Protein AF-A0A833PA35-F1 (afdb_monomer_lite)

pLDDT: mean 86.02, std 10.1, range [53.59, 97.81]

Sequence (164 aa):
MRTVGNDLVRHQLHENRKWYLLLGALLVIFGLVLLASLGMATLTVVVLFGALMMIGGVLHLIAGYYAFKSPVTTAVVLTNLLAIALLIGGFIRIFNTFMLKPMSGWGWTLFSGLLTLVTGAIILASPDAPFWVLGLFLGVDILFQGVNYLTFAAAIKQIPPASH

Radius of gyration: 33.29 Å; chains: 1; bounding box: 89×59×60 Å

InterPro domains:
  IPR005325 Protein of unknown function DUF308, membrane [PF03729] (56-124)
  IPR052712 Acid resistance chaperone HdeD [PTHR34989] (55-157)

Foldseek 3Di:
DPPPVVVVVVVVCVVCVVVVVVVVVVVVVVVVVVVVCVVVVVVVCCVVVVVVVVVVVVVVVVLVVVCVVCVLVNLLVVLLVVLVVLLVVLVVQLVVLVVDPDDPCSVVSNVVSVVSNVVSVVSNVDSCNSVVVVVVVVVVVVVVVVVVVVVVVVVVVVDPPDDD

Organism: Acinetobacter bereziniae (NCBI:txid106648)

Secondary structure (DSSP, 8-state):
--SHHHHHHHHHHHHSHHHHHHHHHHHHHHHHHHHHHHHHHHHHHHHHHHHHHHHHHHHHHHHHHHHHH-HHHHHHHHHHHHHHHHHHHHHHHHHHHHHS---TTHHHHHHHHHHHHHHHHHHHH-TTHHHHHHHHHHHHHHHHHHHHHHHHHHHHTTSPPP--

Structure (mmCIF, N/CA/C/O backbone):
data_AF-A0A833PA35-F1
#
_entry.id   AF-A0A833PA35-F1
#
loop_
_atom_site.group_PDB
_atom_site.id
_atom_site.type_symbol
_atom_site.label_atom_id
_atom_site.label_alt_id
_atom_site.label_comp_id
_atom_site.label_asym_id
_atom_site.label_entity_id
_atom_site.label_seq_id
_atom_site.pdbx_PDB_ins_code
_atom_site.Cartn_x
_atom_site.Cartn_y
_atom_site.Cartn_z
_atom_site.occupancy
_atom_site.B_iso_or_equiv
_atom_site.auth_seq_id
_atom_site.auth_comp_id
_atom_site.auth_asym_id
_atom_site.auth_atom_id
_atom_site.pdbx_PDB_model_num
ATOM 1 N N . MET A 1 1 ? 68.929 -1.505 3.482 1.00 54.16 1 MET A N 1
ATOM 2 C CA . MET A 1 1 ? 68.206 -2.562 2.733 1.00 54.16 1 MET A CA 1
ATOM 3 C C . MET A 1 1 ? 66.937 -2.007 2.062 1.00 54.16 1 MET A C 1
ATOM 5 O O . MET A 1 1 ? 65.839 -2.360 2.466 1.00 54.16 1 MET A O 1
ATOM 9 N N . ARG A 1 2 ? 67.046 -1.106 1.068 1.00 53.59 2 ARG A N 1
ATOM 10 C CA . ARG A 1 2 ? 65.873 -0.558 0.334 1.00 53.59 2 ARG A CA 1
ATOM 11 C C . ARG A 1 2 ? 66.076 -0.389 -1.185 1.00 53.59 2 ARG A C 1
ATOM 13 O O . ARG A 1 2 ? 65.177 0.098 -1.853 1.00 53.59 2 ARG A O 1
ATOM 20 N N . THR A 1 3 ? 67.221 -0.786 -1.742 1.00 60.56 3 THR A N 1
ATOM 21 C CA . THR A 1 3 ? 67.575 -0.491 -3.144 1.00 60.56 3 THR A CA 1
ATOM 22 C C . THR A 1 3 ? 67.231 -1.629 -4.111 1.00 60.56 3 THR A C 1
ATOM 24 O O . THR A 1 3 ? 66.578 -1.379 -5.111 1.00 60.56 3 THR A O 1
ATOM 27 N N . VAL A 1 4 ? 67.508 -2.891 -3.764 1.00 62.69 4 VAL A N 1
ATOM 28 C CA . VAL A 1 4 ? 67.319 -4.037 -4.687 1.00 62.69 4 VAL A CA 1
ATOM 29 C C . VAL A 1 4 ? 65.848 -4.295 -5.062 1.00 62.69 4 VAL A C 1
ATOM 31 O O . VAL A 1 4 ? 65.544 -4.664 -6.193 1.00 62.69 4 VAL A O 1
ATOM 34 N N . GLY A 1 5 ? 64.908 -4.062 -4.138 1.00 63.12 5 GLY A N 1
ATOM 35 C CA . GLY A 1 5 ? 63.476 -4.266 -4.400 1.00 63.12 5 GLY A CA 1
ATOM 36 C C . GLY A 1 5 ? 62.885 -3.270 -5.405 1.00 63.12 5 GLY A C 1
ATOM 37 O O . GLY A 1 5 ? 61.992 -3.626 -6.168 1.00 63.12 5 GLY A O 1
ATOM 38 N N . ASN A 1 6 ? 63.409 -2.041 -5.456 1.00 64.62 6 ASN A N 1
ATOM 39 C CA . ASN A 1 6 ? 62.914 -1.008 -6.369 1.00 64.62 6 ASN A CA 1
ATOM 40 C C . ASN A 1 6 ? 63.346 -1.255 -7.823 1.00 64.62 6 ASN A C 1
ATOM 42 O O . ASN A 1 6 ? 62.613 -0.893 -8.743 1.00 64.62 6 ASN A O 1
ATOM 46 N N . ASP A 1 7 ? 64.500 -1.886 -8.038 1.00 65.75 7 ASP A N 1
ATOM 47 C CA . ASP A 1 7 ? 65.062 -2.104 -9.374 1.00 65.75 7 ASP A CA 1
ATOM 48 C C . ASP A 1 7 ? 64.384 -3.278 -10.099 1.00 65.75 7 ASP A C 1
ATOM 50 O O . ASP A 1 7 ? 64.080 -3.180 -11.288 1.00 65.75 7 ASP A O 1
ATOM 54 N N . LEU A 1 8 ? 64.030 -4.342 -9.365 1.00 65.56 8 LEU A N 1
ATOM 55 C CA . LEU A 1 8 ? 63.259 -5.477 -9.893 1.00 65.56 8 LEU A CA 1
ATOM 56 C C . LEU A 1 8 ? 61.834 -5.065 -10.295 1.00 65.56 8 LEU A C 1
ATOM 58 O O . LEU A 1 8 ? 61.351 -5.444 -11.363 1.00 65.56 8 LEU A O 1
ATOM 62 N N . VAL A 1 9 ? 61.180 -4.234 -9.475 1.00 65.19 9 VAL A N 1
ATOM 63 C CA . VAL A 1 9 ? 59.839 -3.703 -9.768 1.00 65.19 9 VAL A CA 1
ATOM 64 C C . VAL A 1 9 ? 59.870 -2.769 -10.980 1.00 65.19 9 VAL A C 1
ATOM 66 O O . VAL A 1 9 ? 59.003 -2.872 -11.844 1.00 65.19 9 VAL A O 1
ATOM 69 N N . ARG A 1 10 ? 60.882 -1.895 -11.102 1.00 64.75 10 ARG A N 1
ATOM 70 C CA . ARG A 1 10 ? 61.046 -1.013 -12.273 1.00 64.75 10 ARG A CA 1
ATOM 71 C C . ARG A 1 10 ? 61.297 -1.802 -13.561 1.00 64.75 10 ARG A C 1
ATOM 73 O O . ARG A 1 10 ? 60.713 -1.457 -14.587 1.00 64.75 10 ARG A O 1
ATOM 80 N N . HIS A 1 11 ? 62.082 -2.881 -13.515 1.00 61.94 11 HIS A N 1
ATOM 81 C CA . HIS A 1 11 ? 62.312 -3.729 -14.689 1.00 61.94 11 HIS A CA 1
ATOM 82 C C . HIS A 1 11 ? 61.036 -4.443 -15.164 1.00 61.94 11 HIS A C 1
ATOM 84 O O . HIS A 1 11 ? 60.714 -4.383 -16.351 1.00 61.94 11 HIS A O 1
ATOM 90 N N . GLN A 1 12 ? 60.258 -5.012 -14.239 1.00 61.84 12 GLN A N 1
ATOM 91 C CA . GLN A 1 12 ? 58.975 -5.666 -14.536 1.00 61.84 12 GLN A CA 1
ATOM 92 C C . GLN A 1 12 ? 57.920 -4.679 -15.080 1.00 61.84 12 GLN A C 1
ATOM 94 O O . GLN A 1 12 ? 57.132 -5.021 -15.967 1.00 61.84 12 GLN A O 1
ATOM 99 N N . LEU A 1 13 ? 57.921 -3.430 -14.592 1.00 61.09 13 LEU A N 1
ATOM 100 C CA . LEU A 1 13 ? 57.011 -2.375 -15.056 1.00 61.09 13 LEU A CA 1
ATOM 101 C C . LEU A 1 13 ? 57.291 -1.960 -16.507 1.00 61.09 13 LEU A C 1
ATOM 103 O O . LEU A 1 13 ? 56.362 -1.701 -17.275 1.00 61.09 13 LEU A O 1
ATOM 107 N N . HIS A 1 14 ? 58.567 -1.881 -16.891 1.00 61.53 14 HIS A N 1
ATOM 108 C CA . HIS A 1 14 ? 58.959 -1.506 -18.248 1.00 61.53 14 HIS A CA 1
ATOM 109 C C . HIS A 1 14 ? 58.718 -2.628 -19.262 1.00 61.53 14 HIS A C 1
ATOM 111 O O . HIS A 1 14 ? 58.365 -2.327 -20.405 1.00 61.53 14 HIS A O 1
ATOM 117 N N . GLU A 1 15 ? 58.829 -3.888 -18.840 1.00 70.31 15 GLU A N 1
ATOM 118 C CA . GLU A 1 15 ? 58.598 -5.063 -19.682 1.00 70.31 15 GLU A CA 1
ATOM 119 C C . GLU A 1 15 ? 57.111 -5.229 -20.050 1.00 70.31 15 GLU A C 1
ATOM 121 O O . GLU A 1 15 ? 56.776 -5.440 -21.215 1.00 70.31 15 GLU A O 1
ATOM 126 N N . ASN A 1 16 ? 56.197 -4.982 -19.102 1.00 74.81 16 ASN A N 1
ATOM 127 C CA . ASN A 1 16 ? 54.748 -5.095 -19.323 1.00 74.81 16 ASN A CA 1
ATOM 128 C C . ASN A 1 16 ? 54.040 -3.783 -19.693 1.00 74.81 16 ASN A C 1
ATOM 130 O O . ASN A 1 16 ? 52.823 -3.762 -19.886 1.00 74.81 16 ASN A O 1
ATOM 134 N N . ARG A 1 17 ? 54.772 -2.673 -19.855 1.00 80.56 17 ARG A N 1
ATOM 135 C CA . ARG A 1 17 ? 54.183 -1.353 -20.157 1.00 80.56 17 ARG A CA 1
ATOM 136 C C . ARG A 1 17 ? 53.296 -1.364 -21.407 1.00 80.56 17 ARG A C 1
ATOM 138 O O . ARG A 1 17 ? 52.295 -0.657 -21.460 1.00 80.56 17 ARG A O 1
ATOM 145 N N . LYS A 1 18 ? 53.644 -2.189 -22.402 1.00 83.25 18 LYS A N 1
ATOM 146 C CA . LYS A 1 18 ? 52.864 -2.362 -23.639 1.00 83.25 18 LYS A CA 1
ATOM 147 C C . LYS A 1 18 ? 51.496 -3.005 -23.380 1.00 83.25 18 LYS A C 1
ATOM 149 O O . LYS A 1 18 ? 50.519 -2.584 -23.990 1.00 83.25 18 LYS A O 1
ATOM 154 N N . TRP A 1 19 ? 51.412 -3.955 -22.447 1.00 84.94 19 TRP A N 1
ATOM 155 C CA . TRP A 1 19 ? 50.157 -4.607 -22.061 1.00 84.94 19 TRP A CA 1
ATOM 156 C C . TRP A 1 19 ? 49.201 -3.649 -21.357 1.00 84.94 19 TRP A C 1
ATOM 158 O O . TRP A 1 19 ? 48.024 -3.602 -21.700 1.00 84.94 19 TRP A O 1
ATOM 168 N N . TYR A 1 20 ? 49.711 -2.823 -20.441 1.00 85.69 20 TYR A N 1
ATOM 169 C CA . TYR A 1 20 ? 48.891 -1.812 -19.768 1.00 85.69 20 TYR A CA 1
ATOM 170 C C . TYR A 1 20 ? 48.386 -0.725 -20.728 1.00 85.69 20 TYR A C 1
ATOM 172 O O . TYR A 1 20 ? 47.249 -0.277 -20.602 1.00 85.69 20 TYR A O 1
ATOM 180 N N . LEU A 1 21 ? 49.190 -0.333 -21.722 1.00 88.19 21 LEU A N 1
ATOM 181 C CA . LEU A 1 21 ? 48.773 0.625 -22.753 1.00 88.19 21 LEU A CA 1
ATOM 182 C C . LEU A 1 21 ? 47.717 0.044 -23.703 1.00 88.19 21 LEU A C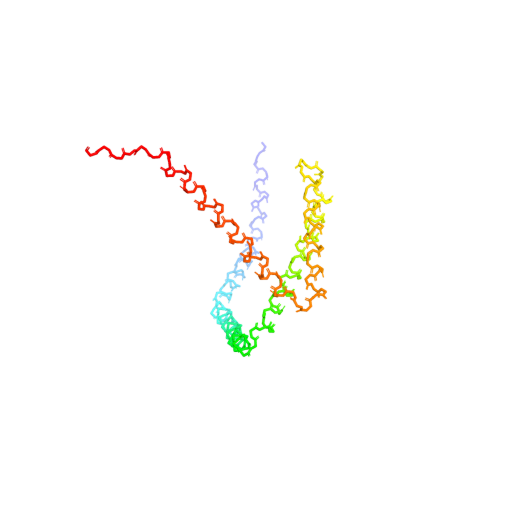 1
ATOM 184 O O . LEU A 1 21 ? 46.757 0.738 -24.028 1.00 88.19 21 LEU A O 1
ATOM 188 N N . LEU A 1 22 ? 47.857 -1.222 -24.111 1.00 89.31 22 LEU A N 1
ATOM 189 C CA . LEU A 1 22 ? 46.845 -1.923 -24.909 1.00 89.31 22 LEU A CA 1
ATOM 190 C C . LEU A 1 22 ? 45.526 -2.066 -24.148 1.00 89.31 22 LEU A C 1
ATOM 192 O O . LEU A 1 22 ? 44.468 -1.765 -24.696 1.00 89.31 22 LEU A O 1
ATOM 196 N N . LEU A 1 23 ? 45.592 -2.469 -22.877 1.00 90.88 23 LEU A N 1
ATOM 197 C CA . LEU A 1 23 ? 44.423 -2.584 -22.010 1.00 90.88 23 LEU A CA 1
ATOM 198 C C . LEU A 1 23 ? 43.724 -1.227 -21.835 1.00 90.88 23 LEU A C 1
ATOM 200 O O . LEU A 1 23 ? 42.504 -1.141 -21.948 1.00 90.88 23 LEU A O 1
ATOM 204 N N . GLY A 1 24 ? 44.500 -0.157 -21.632 1.00 89.88 24 GLY A N 1
ATOM 205 C CA . GLY A 1 24 ? 43.987 1.208 -21.549 1.00 89.88 24 GLY A CA 1
ATOM 206 C C . GLY A 1 24 ? 43.321 1.675 -22.845 1.00 89.88 24 GLY A C 1
ATOM 207 O O . GLY A 1 24 ? 42.206 2.186 -22.808 1.00 89.88 24 GLY A O 1
ATOM 208 N N . ALA A 1 25 ? 43.953 1.454 -24.000 1.00 92.62 25 ALA A N 1
ATOM 209 C CA . ALA A 1 25 ? 43.385 1.822 -25.297 1.00 92.62 25 ALA A CA 1
ATOM 210 C C . ALA A 1 25 ? 42.081 1.063 -25.595 1.00 92.62 25 ALA A C 1
ATOM 212 O O . ALA A 1 25 ? 41.111 1.658 -26.064 1.00 92.62 25 ALA A O 1
ATOM 213 N N . LEU A 1 26 ? 42.029 -0.230 -25.265 1.00 94.50 26 LEU A N 1
ATOM 214 C CA . LEU A 1 26 ? 40.832 -1.054 -25.419 1.00 94.50 26 LEU A CA 1
ATOM 215 C C . LEU A 1 26 ? 39.690 -0.545 -24.529 1.00 94.50 26 LEU A C 1
ATOM 217 O O . LEU A 1 26 ? 38.572 -0.384 -25.012 1.00 94.50 26 LEU A O 1
ATOM 221 N N . LEU A 1 27 ? 39.973 -0.218 -23.264 1.00 91.19 27 LEU A N 1
ATOM 222 C CA . LEU A 1 27 ? 39.001 0.376 -22.339 1.00 91.19 27 LEU A CA 1
ATOM 223 C C . LEU A 1 27 ? 38.472 1.730 -22.826 1.00 91.19 27 LEU A C 1
ATOM 225 O O . LEU A 1 27 ? 37.282 2.001 -22.685 1.00 91.19 27 LEU A O 1
ATOM 229 N N . VAL A 1 28 ? 39.322 2.568 -23.424 1.00 94.12 28 VAL A N 1
ATOM 230 C CA . VAL A 1 28 ? 38.920 3.876 -23.971 1.00 94.12 28 VAL A CA 1
ATOM 231 C C . VAL A 1 28 ? 37.989 3.706 -25.169 1.00 94.12 28 VAL A C 1
ATOM 233 O O . VAL A 1 28 ? 36.956 4.368 -25.239 1.00 94.12 28 VAL A O 1
ATOM 236 N N . ILE A 1 29 ? 38.313 2.794 -26.089 1.00 92.75 29 ILE A N 1
ATOM 237 C CA . ILE A 1 29 ? 37.453 2.480 -27.239 1.00 92.75 29 ILE A CA 1
ATOM 238 C C . ILE A 1 29 ? 36.124 1.905 -26.752 1.00 92.75 29 ILE A C 1
ATOM 240 O O . ILE A 1 29 ? 35.065 2.337 -27.198 1.00 92.75 29 ILE A O 1
ATOM 244 N N . PHE A 1 30 ? 36.168 0.981 -25.793 1.00 91.44 30 PHE A N 1
ATOM 245 C CA . PHE A 1 30 ? 34.972 0.411 -25.186 1.00 91.44 30 PHE A CA 1
ATOM 246 C C . PHE A 1 30 ? 34.105 1.490 -24.519 1.00 91.44 30 PHE A C 1
ATOM 248 O O . PHE A 1 30 ? 32.901 1.540 -24.749 1.00 91.44 30 PHE A O 1
ATOM 255 N N . GLY A 1 31 ? 34.712 2.419 -23.777 1.00 86.44 31 GLY A N 1
ATOM 256 C CA . GLY A 1 31 ? 34.024 3.566 -23.184 1.00 86.44 31 GLY A CA 1
ATOM 257 C C . GLY A 1 31 ? 33.397 4.498 -24.226 1.00 86.44 31 GLY A C 1
ATOM 258 O O . GLY A 1 31 ? 32.251 4.908 -24.066 1.00 86.44 31 GLY A O 1
ATOM 259 N N . LEU A 1 32 ? 34.100 4.788 -25.324 1.00 88.38 32 LEU A N 1
ATOM 260 C CA . LEU A 1 32 ? 33.566 5.585 -26.435 1.00 88.38 32 LEU A CA 1
ATOM 261 C C . LEU A 1 32 ? 32.385 4.898 -27.125 1.00 88.38 32 LEU A C 1
ATOM 263 O O . LEU A 1 32 ? 31.400 5.559 -27.446 1.00 88.38 32 LEU A O 1
ATOM 267 N N . VAL A 1 33 ? 32.447 3.578 -27.309 1.00 88.19 33 VAL A N 1
ATOM 268 C CA . VAL A 1 33 ? 31.337 2.787 -27.860 1.00 88.19 33 VAL A CA 1
ATOM 269 C C . VAL A 1 33 ? 30.132 2.809 -26.918 1.00 88.19 33 VAL A C 1
ATOM 271 O O . VAL A 1 33 ? 29.007 3.003 -27.377 1.00 88.19 33 VAL A O 1
ATOM 274 N N . LEU A 1 34 ? 30.347 2.696 -25.602 1.00 84.31 34 LEU A N 1
ATOM 275 C CA . LEU A 1 34 ? 29.276 2.827 -24.611 1.00 84.31 34 LEU A CA 1
ATOM 276 C C . LEU A 1 34 ? 28.627 4.217 -24.663 1.00 84.31 34 LEU A C 1
ATOM 278 O O . LEU A 1 34 ? 27.401 4.312 -24.689 1.00 84.31 34 LEU A O 1
ATOM 282 N N . LEU A 1 35 ? 29.426 5.283 -24.756 1.00 85.00 35 LEU A N 1
ATOM 283 C CA . LEU A 1 35 ? 28.922 6.653 -24.891 1.00 85.00 35 LEU A CA 1
ATOM 284 C C . LEU A 1 35 ? 28.162 6.869 -26.206 1.00 85.00 35 LEU A C 1
ATOM 286 O O . LEU A 1 35 ? 27.112 7.507 -26.202 1.00 85.00 35 LEU A O 1
ATOM 290 N N . ALA A 1 36 ? 28.633 6.293 -27.313 1.00 80.69 36 ALA A N 1
ATOM 291 C CA . ALA A 1 36 ? 27.924 6.334 -28.589 1.00 80.69 36 ALA A CA 1
ATOM 292 C C . ALA A 1 36 ? 26.586 5.574 -28.529 1.00 80.69 36 ALA A C 1
ATOM 294 O O . ALA A 1 36 ? 25.594 6.010 -29.113 1.00 80.69 36 ALA A O 1
ATOM 295 N N . SER A 1 37 ? 26.527 4.469 -27.776 1.00 83.38 37 SER A N 1
ATOM 296 C CA . SER A 1 37 ? 25.293 3.701 -27.563 1.00 83.38 37 SER A CA 1
ATOM 297 C C . SER A 1 37 ? 24.309 4.375 -26.602 1.00 83.38 37 SER A C 1
ATOM 299 O O . SER A 1 37 ? 23.132 4.016 -26.583 1.00 83.38 37 SER A O 1
ATOM 301 N N . LEU A 1 38 ? 24.759 5.373 -25.833 1.00 81.94 38 LEU A N 1
ATOM 302 C CA . LEU A 1 38 ? 23.972 6.006 -24.778 1.00 81.94 38 LEU A CA 1
ATOM 303 C C . LEU A 1 38 ? 22.688 6.642 -25.323 1.00 81.94 38 LEU A C 1
ATOM 305 O O . LEU A 1 38 ? 21.648 6.537 -24.686 1.00 81.94 38 LEU A O 1
ATOM 309 N N . GLY A 1 39 ? 22.729 7.219 -26.528 1.00 81.56 39 GLY A N 1
ATOM 310 C CA . GLY A 1 39 ? 21.534 7.744 -27.196 1.00 81.56 39 GLY A CA 1
ATOM 311 C C . GLY A 1 39 ? 20.494 6.664 -27.516 1.00 81.56 39 GLY A C 1
ATOM 312 O O . GLY A 1 39 ? 19.300 6.881 -27.346 1.00 81.56 39 GLY A O 1
ATOM 313 N N . MET A 1 40 ? 20.923 5.466 -27.916 1.00 80.69 40 MET A N 1
ATOM 314 C CA . MET A 1 40 ? 20.006 4.342 -28.149 1.00 80.69 40 MET A CA 1
ATOM 315 C C . MET A 1 40 ? 19.501 3.746 -26.834 1.00 80.69 40 MET A C 1
ATOM 317 O O . MET A 1 40 ? 18.328 3.386 -26.729 1.00 80.69 40 MET A O 1
ATOM 321 N N . ALA A 1 41 ? 20.364 3.674 -25.818 1.00 82.31 41 ALA A N 1
ATOM 322 C CA . ALA A 1 41 ? 19.998 3.199 -24.490 1.00 82.31 41 ALA A CA 1
ATOM 323 C C . ALA A 1 41 ? 18.932 4.102 -23.849 1.00 82.31 41 ALA A C 1
ATOM 325 O O . ALA A 1 41 ? 17.941 3.597 -23.322 1.00 82.31 41 ALA A O 1
ATOM 326 N N . THR A 1 42 ? 19.075 5.428 -23.952 1.00 86.56 42 THR A N 1
ATOM 327 C CA . THR A 1 42 ? 18.075 6.373 -23.435 1.00 86.56 42 THR A CA 1
ATOM 328 C C . THR A 1 42 ? 16.766 6.277 -24.202 1.00 86.56 42 THR A C 1
ATOM 330 O O . THR A 1 42 ? 15.721 6.174 -23.570 1.00 86.56 42 THR A O 1
ATOM 333 N N . LEU A 1 43 ? 16.795 6.229 -25.538 1.00 87.94 43 LEU A N 1
ATOM 334 C CA . LEU A 1 43 ? 15.584 6.073 -26.350 1.00 87.94 43 LEU A CA 1
ATOM 335 C C . LEU A 1 43 ? 14.848 4.769 -26.037 1.00 87.94 43 LEU A C 1
ATOM 337 O O . LEU A 1 43 ? 13.630 4.775 -25.890 1.00 87.94 43 LEU A O 1
ATOM 341 N N . THR A 1 44 ? 15.583 3.670 -25.862 1.00 86.50 44 THR A N 1
ATOM 342 C CA . THR A 1 44 ? 15.002 2.374 -25.493 1.00 86.50 44 THR A CA 1
ATOM 343 C C . THR A 1 44 ? 14.306 2.461 -24.137 1.00 86.50 44 THR A C 1
ATOM 345 O O . THR A 1 44 ? 13.149 2.065 -24.019 1.00 86.50 44 THR A O 1
ATOM 348 N N . VAL A 1 45 ? 14.961 3.036 -23.122 1.00 90.19 45 VAL A N 1
ATOM 349 C CA . VAL A 1 45 ? 14.364 3.204 -21.788 1.00 90.19 45 VAL A CA 1
ATOM 350 C C . VAL A 1 45 ? 13.172 4.160 -21.822 1.00 90.19 45 VAL A C 1
ATOM 352 O O . VAL A 1 45 ? 12.151 3.854 -21.219 1.00 90.19 45 VAL A O 1
ATOM 355 N N . VAL A 1 46 ? 13.256 5.279 -22.545 1.00 91.44 46 VAL A N 1
ATOM 356 C CA . VAL A 1 46 ? 12.161 6.257 -22.669 1.00 91.44 46 VAL A CA 1
ATOM 357 C C . VAL A 1 46 ? 10.944 5.633 -23.345 1.00 91.44 46 VAL A C 1
ATOM 359 O O . VAL A 1 46 ? 9.828 5.808 -22.862 1.00 91.44 46 VAL A O 1
ATOM 362 N N . VAL A 1 47 ? 11.140 4.876 -24.425 1.00 91.38 47 VAL A N 1
ATOM 363 C CA . VAL A 1 47 ? 10.045 4.199 -25.130 1.00 91.38 47 VAL A CA 1
ATOM 364 C C . VAL A 1 47 ? 9.454 3.080 -24.275 1.00 91.38 47 VAL A C 1
ATOM 366 O O . VAL A 1 47 ? 8.234 2.986 -24.178 1.00 91.38 47 VAL A O 1
ATOM 369 N N . LEU A 1 48 ? 10.282 2.270 -23.606 1.00 90.75 48 LEU A N 1
ATOM 370 C CA . LEU A 1 48 ? 9.803 1.229 -22.691 1.00 90.75 48 LEU A CA 1
ATOM 371 C C . LEU A 1 48 ? 9.010 1.830 -21.530 1.00 90.75 48 LEU A C 1
ATOM 373 O O . LEU A 1 48 ? 7.901 1.390 -21.240 1.00 90.75 48 LEU A O 1
ATOM 377 N N . PHE A 1 49 ? 9.551 2.863 -20.890 1.00 92.81 49 PHE A N 1
ATOM 378 C CA . PHE A 1 49 ? 8.900 3.544 -19.781 1.00 92.81 49 PHE A CA 1
ATOM 379 C C . PHE A 1 49 ? 7.606 4.234 -20.225 1.00 92.81 49 PHE A C 1
ATOM 381 O O . PHE A 1 49 ? 6.579 4.093 -19.566 1.00 92.81 49 PHE A O 1
ATOM 388 N N . GLY A 1 50 ? 7.618 4.905 -21.380 1.00 91.38 50 GLY A N 1
ATOM 389 C CA . GLY A 1 50 ? 6.439 5.532 -21.974 1.00 91.38 50 GLY A CA 1
ATOM 390 C C . GLY A 1 50 ? 5.348 4.522 -22.327 1.00 91.38 50 GLY A C 1
ATOM 391 O O . GLY A 1 50 ? 4.181 4.747 -22.013 1.00 91.38 50 GLY A O 1
ATOM 392 N N . ALA A 1 51 ? 5.715 3.374 -22.902 1.00 93.44 51 ALA A N 1
ATOM 393 C CA . ALA A 1 51 ? 4.778 2.295 -23.195 1.00 93.44 51 ALA A CA 1
ATOM 394 C C . ALA A 1 51 ? 4.165 1.713 -21.911 1.00 93.44 51 ALA A C 1
ATOM 396 O O . ALA A 1 51 ? 2.947 1.558 -21.830 1.00 93.44 51 ALA A O 1
ATOM 397 N N . LEU A 1 52 ? 4.980 1.459 -20.881 1.00 93.56 52 LEU A N 1
ATOM 398 C CA . LEU A 1 52 ? 4.503 0.999 -19.573 1.00 93.56 52 LEU A CA 1
ATOM 399 C C . LEU A 1 52 ? 3.551 2.012 -18.925 1.00 93.56 52 LEU A C 1
ATOM 401 O O . LEU A 1 52 ? 2.508 1.622 -18.403 1.00 93.56 52 LEU A O 1
ATOM 405 N N . MET A 1 53 ? 3.870 3.306 -18.997 1.00 92.31 53 MET A N 1
ATOM 406 C CA . MET A 1 53 ? 3.002 4.374 -18.499 1.00 92.31 53 MET A CA 1
ATOM 407 C C . MET A 1 53 ? 1.692 4.474 -19.277 1.00 92.31 53 MET A C 1
ATOM 409 O O . MET A 1 53 ? 0.646 4.643 -18.656 1.00 92.31 53 MET A O 1
ATOM 413 N N . MET A 1 54 ? 1.711 4.337 -20.606 1.00 94.75 54 MET A N 1
ATOM 414 C CA . MET A 1 54 ? 0.486 4.321 -21.411 1.00 94.75 54 MET A CA 1
ATOM 415 C C . MET A 1 54 ? -0.404 3.132 -21.053 1.00 94.75 54 MET A C 1
ATOM 417 O O . MET A 1 54 ? -1.600 3.313 -20.834 1.00 94.75 54 MET A O 1
ATOM 421 N N . ILE A 1 55 ? 0.174 1.934 -20.936 1.00 95.06 55 ILE A N 1
ATOM 422 C CA . ILE A 1 55 ? -0.556 0.735 -20.504 1.00 95.06 55 ILE A CA 1
ATOM 423 C C . ILE A 1 55 ? -1.144 0.965 -19.109 1.00 95.06 55 ILE A C 1
ATOM 425 O O . ILE A 1 55 ? -2.336 0.753 -18.902 1.00 95.06 55 ILE A O 1
ATOM 429 N N . GLY A 1 56 ? -0.336 1.466 -18.172 1.00 93.44 56 GLY A N 1
ATOM 430 C CA . GLY A 1 56 ? -0.787 1.827 -16.833 1.00 93.44 56 GLY A CA 1
ATOM 431 C C . GLY A 1 56 ? -1.941 2.829 -16.862 1.00 93.44 56 GLY A C 1
ATOM 432 O O . GLY A 1 56 ? -2.949 2.612 -16.195 1.00 93.44 56 GLY A O 1
ATOM 433 N N . GLY A 1 57 ? -1.843 3.884 -17.670 1.00 92.62 57 GLY A N 1
ATOM 434 C CA . GLY A 1 57 ? -2.884 4.898 -17.827 1.00 92.62 57 GLY A CA 1
ATOM 435 C C . GLY A 1 57 ? -4.194 4.322 -18.364 1.00 92.62 57 GLY A C 1
ATOM 436 O O . GLY A 1 57 ? -5.251 4.563 -17.786 1.00 92.62 57 GLY A O 1
ATOM 437 N N . VAL A 1 58 ? -4.136 3.496 -19.411 1.00 94.75 58 VAL A N 1
ATOM 438 C CA . VAL A 1 58 ? -5.323 2.827 -19.971 1.00 94.75 58 VAL A CA 1
ATOM 439 C C . VAL A 1 58 ? -5.963 1.893 -18.943 1.00 94.75 58 VAL A C 1
ATOM 441 O O . VAL A 1 58 ? -7.180 1.925 -18.762 1.00 94.75 58 VAL A O 1
ATOM 444 N N . LEU A 1 59 ? -5.162 1.112 -18.213 1.00 92.88 59 LEU A N 1
ATOM 445 C CA . LEU A 1 59 ? -5.658 0.251 -17.138 1.00 92.88 59 LEU A CA 1
ATOM 446 C C . LEU A 1 59 ? -6.353 1.058 -16.031 1.00 92.88 59 LEU A C 1
ATOM 448 O O . LEU A 1 59 ? -7.412 0.645 -15.564 1.00 92.88 59 LEU A O 1
ATOM 452 N N . HIS A 1 60 ? -5.817 2.222 -15.650 1.00 90.88 60 HIS A N 1
ATOM 453 C CA . HIS A 1 60 ? -6.448 3.099 -14.658 1.00 90.88 60 HIS A CA 1
ATOM 454 C C . HIS A 1 60 ? -7.765 3.693 -15.156 1.00 90.88 60 HIS A C 1
ATOM 456 O O . HIS A 1 60 ? -8.720 3.761 -14.386 1.00 90.88 60 HIS A O 1
ATOM 462 N N . LEU A 1 61 ? -7.853 4.090 -16.428 1.00 91.75 61 LEU A N 1
ATOM 463 C CA . LEU A 1 61 ? -9.104 4.586 -17.008 1.00 91.75 61 LEU A CA 1
ATOM 464 C C . LEU A 1 61 ? -10.186 3.503 -17.012 1.00 91.75 61 LEU A C 1
ATOM 466 O O . LEU A 1 61 ? -11.328 3.770 -16.643 1.00 91.75 61 LEU A O 1
ATOM 470 N N . ILE A 1 62 ? -9.820 2.270 -17.367 1.00 89.62 62 ILE A N 1
ATOM 471 C CA . ILE A 1 62 ? -10.728 1.120 -17.332 1.00 89.62 62 ILE A CA 1
ATOM 472 C C . ILE A 1 62 ? -11.154 0.822 -15.890 1.00 89.62 62 ILE A C 1
ATOM 474 O O . ILE A 1 62 ? -12.347 0.688 -15.618 1.00 89.62 62 ILE A O 1
ATOM 478 N N . ALA A 1 63 ? -10.206 0.761 -14.952 1.00 86.38 63 ALA A N 1
ATOM 479 C CA . ALA A 1 63 ? -10.491 0.536 -13.537 1.00 86.38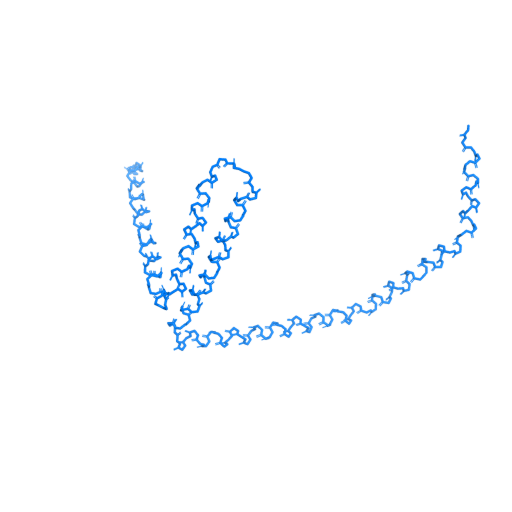 63 ALA A CA 1
ATOM 480 C C . ALA A 1 63 ? -11.404 1.629 -12.959 1.00 86.38 63 ALA A C 1
ATOM 482 O O . ALA A 1 63 ? -12.365 1.318 -12.257 1.00 86.38 63 ALA A O 1
ATOM 483 N N . GLY A 1 64 ? -11.154 2.893 -13.309 1.00 87.25 64 GLY A N 1
ATOM 484 C CA . GLY A 1 64 ? -11.999 4.025 -12.947 1.00 87.25 64 GLY A CA 1
ATOM 485 C C . GLY A 1 64 ? -13.405 3.892 -13.525 1.00 87.25 64 GLY A C 1
ATOM 486 O O . GLY A 1 64 ? -14.383 4.025 -12.797 1.00 87.25 64 GLY A O 1
ATOM 487 N N . TYR A 1 65 ? -13.532 3.542 -14.805 1.00 90.25 65 TYR A N 1
ATOM 488 C CA . TYR A 1 65 ? -14.834 3.312 -15.433 1.00 90.25 65 TYR A CA 1
ATOM 489 C C . TYR A 1 65 ? -15.639 2.206 -14.727 1.00 90.25 65 TYR A C 1
ATOM 491 O O . TYR A 1 65 ? -16.818 2.395 -14.419 1.00 90.25 65 TYR A O 1
ATOM 499 N N . TYR A 1 66 ? -15.004 1.076 -14.396 1.00 85.56 66 TYR A N 1
ATOM 500 C CA . TYR A 1 66 ? -15.645 0.012 -13.616 1.00 85.56 66 TYR A CA 1
ATOM 501 C C . TYR A 1 66 ? -16.008 0.457 -12.193 1.00 85.56 66 TYR A C 1
ATOM 503 O O . TYR A 1 66 ? -17.073 0.080 -11.699 1.00 85.56 66 TYR A O 1
ATOM 511 N N . ALA A 1 67 ? -15.185 1.306 -11.569 1.00 86.94 67 ALA A N 1
ATOM 512 C CA . ALA A 1 67 ? -15.470 1.887 -10.259 1.00 86.94 67 ALA A CA 1
ATOM 513 C C . ALA A 1 67 ? -16.758 2.712 -10.237 1.00 86.94 67 ALA A C 1
ATOM 515 O O . ALA A 1 67 ? -17.542 2.591 -9.297 1.00 86.94 67 ALA A O 1
ATOM 516 N N . PHE A 1 68 ? -17.023 3.487 -11.290 1.00 88.25 68 PHE A N 1
ATOM 517 C CA . PHE A 1 68 ? -18.265 4.254 -11.397 1.00 88.25 68 PHE A CA 1
ATOM 518 C C . PHE A 1 68 ? -19.480 3.387 -11.725 1.00 88.25 68 PHE A C 1
ATOM 520 O O . PHE A 1 68 ? -20.567 3.638 -11.210 1.00 88.25 68 PHE A O 1
ATOM 527 N N . LYS A 1 69 ? -19.320 2.364 -12.572 1.00 90.00 69 LYS A N 1
ATOM 528 C CA . LYS A 1 69 ? -20.445 1.513 -12.986 1.00 90.00 69 LYS A CA 1
ATOM 529 C C . LYS A 1 69 ? -20.957 0.625 -11.846 1.00 90.00 69 LYS A C 1
ATOM 531 O O . LYS A 1 69 ? -22.158 0.392 -11.738 1.00 90.00 69 LYS A O 1
ATOM 536 N N . SER A 1 70 ? -20.053 0.100 -11.023 1.00 87.25 70 SER A N 1
ATOM 537 C CA . SER A 1 70 ? -20.377 -0.841 -9.947 1.00 87.25 70 SER A CA 1
ATOM 538 C C . SER A 1 70 ? -19.550 -0.532 -8.696 1.00 87.25 70 SER A C 1
ATOM 540 O O . SER A 1 70 ? -18.589 -1.252 -8.405 1.00 87.25 70 SER A O 1
ATOM 542 N N . PRO A 1 71 ? -19.924 0.507 -7.925 1.00 84.56 71 PRO A N 1
ATOM 543 C CA . PRO A 1 71 ? -19.152 0.935 -6.757 1.00 84.56 71 PRO A CA 1
ATOM 544 C C . PRO A 1 71 ? -19.033 -0.171 -5.702 1.00 84.56 71 PRO A C 1
ATOM 546 O O . PRO A 1 71 ? -17.990 -0.312 -5.070 1.00 84.56 71 PRO A O 1
ATOM 549 N N . VAL A 1 72 ? -20.066 -1.011 -5.561 1.00 87.50 72 VAL A N 1
ATOM 550 C CA . VAL A 1 72 ? -20.063 -2.148 -4.626 1.00 87.50 72 VAL A CA 1
ATOM 551 C C . VAL A 1 72 ? -19.006 -3.182 -5.015 1.00 87.50 72 VAL A C 1
ATOM 553 O O . VAL A 1 72 ? -18.215 -3.596 -4.174 1.00 87.50 72 VAL A O 1
ATOM 556 N N . THR A 1 73 ? -18.940 -3.576 -6.288 1.00 86.25 73 THR A N 1
ATOM 557 C CA . THR A 1 73 ? -17.953 -4.558 -6.762 1.00 86.25 73 THR A CA 1
ATOM 558 C C . THR A 1 73 ? -16.533 -4.036 -6.590 1.00 86.25 73 THR A C 1
ATOM 560 O O . THR A 1 73 ? -15.653 -4.771 -6.150 1.00 86.25 73 THR A O 1
ATOM 563 N N . THR A 1 74 ? -16.309 -2.754 -6.872 1.00 88.44 74 THR A N 1
ATOM 564 C CA . THR A 1 74 ? -15.004 -2.129 -6.655 1.00 88.44 74 THR A CA 1
ATOM 565 C C . THR A 1 74 ? -14.636 -2.093 -5.180 1.00 88.44 74 THR A C 1
ATOM 567 O O . THR A 1 74 ? -13.504 -2.429 -4.845 1.00 88.44 74 THR A O 1
ATOM 570 N N . ALA A 1 75 ? -15.581 -1.780 -4.290 1.00 89.12 75 ALA A N 1
ATOM 571 C CA . ALA A 1 75 ? -15.351 -1.853 -2.852 1.00 89.12 75 ALA A CA 1
ATOM 572 C C . ALA A 1 75 ? -14.960 -3.275 -2.409 1.00 89.12 75 ALA A C 1
ATOM 574 O O . ALA A 1 75 ? -13.979 -3.427 -1.691 1.00 89.12 75 ALA A O 1
ATOM 575 N N . VAL A 1 76 ? -15.640 -4.318 -2.905 1.00 89.94 76 VAL A N 1
ATOM 576 C CA . VAL A 1 76 ? -15.288 -5.727 -2.629 1.00 89.94 76 VAL A CA 1
ATOM 577 C C . VAL A 1 76 ? -13.866 -6.049 -3.080 1.00 89.94 76 VAL A C 1
ATOM 579 O O . VAL A 1 76 ? -13.091 -6.613 -2.312 1.00 89.94 76 VAL A O 1
ATOM 582 N N . VAL A 1 77 ? -13.487 -5.660 -4.300 1.00 89.81 77 VAL A N 1
ATOM 583 C CA . VAL A 1 77 ? -12.130 -5.900 -4.814 1.00 89.81 77 VAL A CA 1
ATOM 584 C C . VAL A 1 77 ? -11.085 -5.192 -3.950 1.00 89.81 77 VAL A C 1
ATOM 586 O O . VAL A 1 77 ? -10.103 -5.816 -3.553 1.00 89.81 77 VAL A O 1
ATOM 589 N N . LEU A 1 78 ? -11.301 -3.918 -3.611 1.00 89.81 78 LEU A N 1
ATOM 590 C CA . LEU A 1 78 ? -10.381 -3.147 -2.770 1.00 89.81 78 LEU A CA 1
ATOM 591 C C . LEU A 1 78 ? -10.260 -3.733 -1.357 1.00 89.81 78 LEU A C 1
ATOM 593 O O . LEU A 1 78 ? -9.153 -3.851 -0.833 1.00 89.81 78 LEU A O 1
ATOM 597 N N . THR A 1 79 ? -11.372 -4.151 -0.754 1.00 91.25 79 THR A N 1
ATOM 598 C CA . THR A 1 79 ? -11.382 -4.799 0.561 1.00 91.25 79 THR A CA 1
ATOM 599 C C . THR A 1 79 ? -10.689 -6.163 0.528 1.00 91.25 79 THR A C 1
ATOM 601 O O . THR A 1 79 ? -9.943 -6.478 1.451 1.00 91.25 79 THR A O 1
ATOM 604 N N . ASN A 1 80 ? -10.833 -6.939 -0.548 1.00 90.12 80 ASN A N 1
ATOM 605 C CA . ASN A 1 80 ? -10.102 -8.198 -0.715 1.00 90.12 80 ASN A CA 1
ATOM 606 C C . AS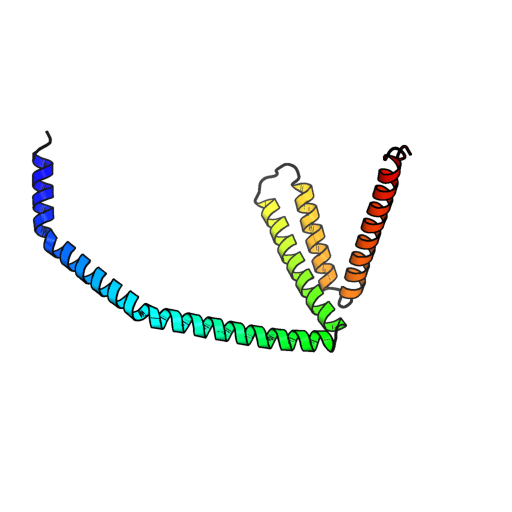N A 1 80 ? -8.592 -7.969 -0.864 1.00 90.12 80 ASN A C 1
ATOM 608 O O . ASN A 1 80 ? -7.800 -8.699 -0.270 1.00 90.12 80 ASN A O 1
ATOM 612 N N . LEU A 1 81 ? -8.177 -6.934 -1.603 1.00 93.19 81 LEU A N 1
ATOM 613 C CA . LEU A 1 81 ? -6.765 -6.542 -1.688 1.00 93.19 81 LEU A CA 1
ATOM 614 C C . LEU A 1 81 ? -6.210 -6.144 -0.315 1.00 93.19 81 LEU A C 1
ATOM 616 O O . LEU A 1 81 ? -5.125 -6.591 0.061 1.00 93.19 81 LEU A O 1
ATOM 620 N N . LEU A 1 82 ? -6.972 -5.362 0.456 1.00 92.38 82 LEU A N 1
ATOM 621 C CA . LEU A 1 82 ? -6.637 -5.034 1.841 1.00 92.38 82 LEU A CA 1
ATOM 622 C C . LEU A 1 82 ? -6.501 -6.304 2.692 1.00 92.38 82 LEU A C 1
ATOM 624 O O . LEU A 1 82 ? -5.529 -6.441 3.427 1.00 92.38 82 LEU A O 1
ATOM 628 N N . ALA A 1 83 ? -7.428 -7.252 2.573 1.00 93.00 83 ALA A N 1
ATOM 629 C CA . ALA A 1 83 ? -7.408 -8.498 3.331 1.00 93.00 83 ALA A CA 1
ATOM 630 C C . ALA A 1 83 ? -6.154 -9.334 3.045 1.00 93.00 83 ALA A C 1
ATOM 632 O O . ALA A 1 83 ? -5.499 -9.809 3.971 1.00 93.00 83 ALA A O 1
ATOM 633 N N . ILE A 1 84 ? -5.765 -9.449 1.771 1.00 94.06 84 ILE A N 1
ATOM 634 C CA . ILE A 1 84 ? -4.524 -10.120 1.363 1.00 94.06 84 ILE A CA 1
ATOM 635 C C . ILE A 1 84 ? -3.307 -9.397 1.952 1.00 94.06 84 ILE A C 1
ATOM 637 O O . ILE A 1 84 ? -2.413 -10.043 2.498 1.00 94.06 84 ILE A O 1
ATOM 641 N N . ALA A 1 85 ? -3.277 -8.063 1.901 1.00 94.19 85 ALA A N 1
ATOM 642 C CA . ALA A 1 85 ? -2.199 -7.279 2.500 1.00 94.19 85 ALA A CA 1
ATOM 643 C C . ALA A 1 85 ? -2.116 -7.477 4.025 1.00 94.19 85 ALA A C 1
ATOM 645 O O . ALA A 1 85 ? -1.015 -7.611 4.561 1.00 94.19 85 ALA A O 1
ATOM 646 N N . LEU A 1 86 ? -3.257 -7.563 4.721 1.00 93.25 86 LEU A N 1
ATOM 647 C CA . LEU A 1 86 ? -3.320 -7.872 6.153 1.00 93.25 86 LEU A CA 1
ATOM 648 C C . LEU A 1 86 ? -2.805 -9.282 6.450 1.00 93.25 86 LEU A C 1
ATOM 650 O O . LEU A 1 86 ? -2.064 -9.463 7.414 1.00 93.25 86 LEU A O 1
ATOM 654 N N . LEU A 1 87 ? -3.128 -10.271 5.613 1.00 94.88 87 LEU A N 1
ATOM 655 C CA . LEU A 1 87 ? -2.596 -11.624 5.763 1.00 94.88 87 LEU A CA 1
ATOM 656 C C . LEU A 1 87 ? -1.074 -11.657 5.598 1.00 94.88 87 LEU A C 1
ATOM 658 O O . LEU A 1 87 ? -0.373 -12.216 6.439 1.00 94.88 87 LEU A O 1
ATOM 662 N N . ILE A 1 88 ? -0.547 -11.011 4.557 1.00 95.69 88 ILE A N 1
ATOM 663 C CA . ILE A 1 88 ? 0.900 -10.935 4.319 1.00 95.69 88 ILE A CA 1
ATOM 664 C C . ILE A 1 88 ? 1.587 -10.194 5.473 1.00 95.69 88 ILE A C 1
ATOM 666 O O . ILE A 1 88 ? 2.558 -10.693 6.040 1.00 95.69 88 ILE A O 1
ATOM 670 N N . GLY A 1 89 ? 1.066 -9.031 5.866 1.00 91.25 89 GLY A N 1
ATOM 671 C CA . GLY A 1 89 ? 1.611 -8.227 6.958 1.00 91.25 89 GLY A CA 1
ATOM 672 C C . GLY A 1 89 ? 1.569 -8.951 8.304 1.00 91.25 89 GLY A C 1
ATOM 673 O O . GLY A 1 89 ? 2.566 -8.962 9.026 1.00 91.25 89 GLY A O 1
ATOM 674 N N . GLY A 1 90 ? 0.452 -9.609 8.626 1.00 90.44 90 GLY A N 1
ATOM 675 C CA . GLY A 1 90 ? 0.295 -10.426 9.828 1.00 90.44 90 GLY A CA 1
ATOM 676 C C . GLY A 1 90 ? 1.271 -11.599 9.849 1.00 90.44 90 GLY A C 1
ATOM 677 O O . GLY A 1 90 ? 1.949 -11.814 10.855 1.00 90.44 90 GLY A O 1
ATOM 678 N N . PHE A 1 91 ? 1.425 -12.294 8.719 1.00 93.31 91 PHE A N 1
ATOM 679 C CA . PHE A 1 91 ? 2.367 -13.401 8.583 1.00 93.31 91 PHE A CA 1
ATOM 680 C C . PHE A 1 91 ? 3.816 -12.943 8.780 1.00 93.31 91 PHE A C 1
ATOM 682 O O . PHE A 1 91 ? 4.536 -13.522 9.594 1.00 93.31 91 PHE A O 1
ATOM 689 N N . ILE A 1 92 ? 4.226 -11.860 8.111 1.00 92.25 92 ILE A N 1
ATOM 690 C CA . ILE A 1 92 ? 5.563 -11.269 8.268 1.00 92.25 92 ILE A CA 1
ATOM 691 C C . ILE A 1 92 ? 5.809 -10.883 9.729 1.00 92.25 92 ILE A C 1
ATOM 693 O O . ILE A 1 92 ? 6.880 -11.160 10.266 1.00 92.25 92 ILE A O 1
ATOM 697 N N . ARG A 1 93 ? 4.827 -10.268 10.398 1.00 88.62 93 ARG A N 1
ATOM 698 C CA . ARG A 1 93 ? 4.967 -9.828 11.792 1.00 88.62 93 ARG A CA 1
ATOM 699 C C . ARG A 1 93 ? 5.177 -11.006 12.735 1.00 88.62 93 ARG A C 1
ATOM 701 O O . ARG A 1 93 ? 6.078 -10.955 13.568 1.00 88.62 93 ARG A O 1
ATOM 708 N N . ILE A 1 94 ? 4.392 -12.070 12.578 1.00 89.75 94 ILE A N 1
ATOM 709 C CA . ILE A 1 94 ? 4.532 -13.305 13.359 1.00 89.75 94 ILE A CA 1
ATOM 710 C C . ILE A 1 94 ? 5.898 -13.943 13.097 1.00 89.75 94 ILE A C 1
ATOM 712 O O . ILE A 1 94 ? 6.628 -14.243 14.039 1.00 89.75 94 ILE A O 1
ATOM 716 N N . PHE A 1 95 ? 6.283 -14.085 11.829 1.00 88.44 95 PHE A N 1
ATOM 717 C CA . PHE A 1 95 ? 7.560 -14.680 11.446 1.00 88.44 95 PHE A CA 1
ATOM 718 C C . PHE A 1 95 ? 8.757 -13.902 12.013 1.00 88.44 95 PHE A C 1
ATOM 720 O O . PHE A 1 95 ? 9.657 -14.483 12.618 1.00 88.44 95 PHE A O 1
ATOM 727 N N . ASN A 1 96 ? 8.727 -12.572 11.909 1.00 85.38 96 ASN A N 1
ATOM 728 C CA . ASN A 1 96 ? 9.771 -11.700 12.443 1.00 85.38 96 ASN 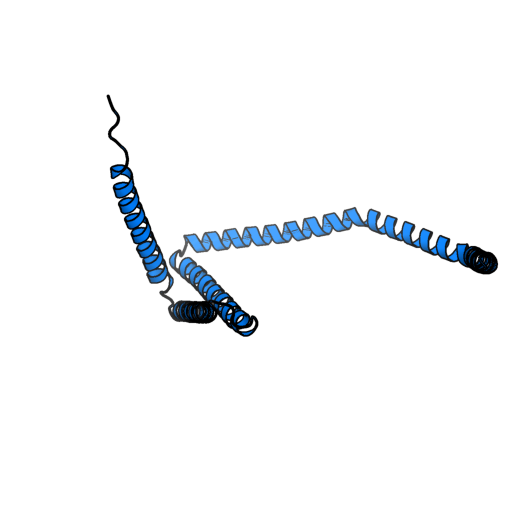A CA 1
ATOM 729 C C . ASN A 1 96 ? 9.830 -11.740 13.979 1.00 85.38 96 ASN A C 1
ATOM 731 O O . ASN A 1 96 ? 10.906 -11.647 14.562 1.00 85.38 96 ASN A O 1
ATOM 735 N N . THR A 1 97 ? 8.682 -11.937 14.634 1.00 83.62 97 THR A N 1
ATOM 736 C CA . THR A 1 97 ? 8.594 -12.117 16.089 1.00 83.62 97 THR A CA 1
ATOM 737 C C . THR A 1 97 ? 9.338 -13.387 16.516 1.00 83.62 97 THR A C 1
ATOM 739 O O . THR A 1 97 ? 10.056 -13.365 17.505 1.00 83.62 97 THR A O 1
ATOM 742 N N . PHE A 1 98 ? 9.279 -14.481 15.753 1.00 81.50 98 PHE A N 1
ATOM 743 C CA . PHE A 1 98 ? 10.072 -15.681 16.062 1.00 81.50 98 PHE A CA 1
ATOM 744 C C . PHE A 1 98 ? 11.574 -15.534 15.758 1.00 81.50 98 PHE A C 1
ATOM 746 O O . PHE A 1 98 ? 12.390 -16.155 16.439 1.00 81.50 98 PHE A O 1
ATOM 753 N N . MET A 1 99 ? 11.953 -14.720 14.766 1.00 75.31 99 MET A N 1
ATOM 754 C CA . MET A 1 99 ? 13.360 -14.492 14.400 1.00 75.31 99 MET A CA 1
ATOM 755 C C . MET A 1 99 ? 14.089 -13.512 15.329 1.00 75.31 99 MET A C 1
ATOM 757 O O . MET A 1 99 ? 15.261 -13.718 15.649 1.00 75.31 99 MET A O 1
ATOM 761 N N . LEU A 1 100 ? 13.418 -12.452 15.777 1.00 66.19 100 LEU A N 1
ATOM 762 C CA . LEU A 1 100 ? 13.969 -11.494 16.730 1.00 66.19 100 LEU A CA 1
ATOM 763 C C . LEU A 1 100 ? 13.690 -12.007 18.149 1.00 66.19 100 LEU A C 1
ATOM 765 O O . LEU A 1 100 ? 12.545 -12.043 18.592 1.00 66.19 100 LEU A O 1
ATOM 769 N N . LYS A 1 101 ? 14.751 -12.436 18.852 1.00 67.75 101 LYS A N 1
ATOM 770 C CA . LYS A 1 101 ? 14.703 -12.918 20.248 1.00 67.75 101 LYS A CA 1
ATOM 771 C C . LYS A 1 101 ? 13.816 -12.021 21.130 1.00 67.75 101 LYS A C 1
ATOM 773 O O . LYS A 1 101 ? 13.776 -10.816 20.886 1.00 67.75 101 LYS A O 1
ATOM 778 N N . PRO A 1 102 ? 13.159 -12.570 22.173 1.00 66.81 102 PRO A N 1
ATOM 779 C CA . PRO A 1 102 ? 12.141 -11.871 22.956 1.00 66.81 102 PRO A CA 1
ATOM 780 C C . PRO A 1 102 ? 12.695 -10.608 23.630 1.00 66.81 102 PRO A C 1
ATOM 782 O O . PRO A 1 102 ? 13.225 -10.643 24.737 1.00 66.81 102 PRO A O 1
ATOM 785 N N . MET A 1 103 ? 12.569 -9.477 22.940 1.00 68.94 103 MET A N 1
ATOM 786 C CA . MET A 1 103 ? 12.671 -8.144 23.519 1.00 68.94 103 MET A CA 1
ATOM 787 C C . MET A 1 103 ? 11.353 -7.804 24.229 1.00 68.94 103 MET A C 1
ATOM 789 O O . MET A 1 103 ? 10.309 -8.415 23.979 1.00 68.94 103 MET A O 1
ATOM 793 N N . SER A 1 104 ? 11.396 -6.822 25.130 1.00 71.62 104 SER A N 1
ATOM 794 C CA . SER A 1 104 ? 10.211 -6.333 25.844 1.00 71.62 104 SER A CA 1
ATOM 795 C C . SER A 1 104 ? 9.075 -6.005 24.860 1.00 71.62 104 SER A C 1
ATOM 797 O O . SER A 1 104 ? 9.275 -5.236 23.923 1.00 71.62 104 SER A O 1
ATOM 799 N N . GLY A 1 105 ? 7.900 -6.625 25.035 1.00 79.38 105 GLY A N 1
ATOM 800 C CA . GLY A 1 105 ? 6.738 -6.461 24.142 1.00 79.38 105 GLY A CA 1
ATOM 801 C C . GLY A 1 105 ? 6.542 -7.547 23.068 1.00 79.38 105 GLY A C 1
ATOM 802 O O . GLY A 1 105 ? 5.618 -7.446 22.257 1.00 79.38 105 GLY A O 1
ATOM 803 N N . TRP A 1 106 ? 7.348 -8.615 23.073 1.00 82.56 106 TRP A N 1
ATOM 804 C CA . TRP A 1 106 ? 7.230 -9.744 22.134 1.00 82.56 106 TRP A CA 1
ATOM 805 C C . TRP A 1 106 ? 5.826 -10.372 22.094 1.00 82.56 106 TRP A C 1
ATOM 807 O O . TRP A 1 106 ? 5.242 -10.530 21.022 1.00 82.56 106 TRP A O 1
ATOM 817 N N . GLY A 1 107 ? 5.240 -10.651 23.265 1.00 84.88 107 GLY A N 1
ATOM 818 C CA . GLY A 1 107 ? 3.900 -11.243 23.360 1.00 84.8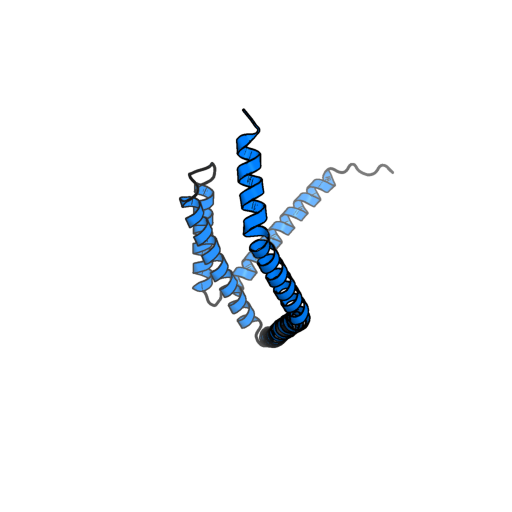8 107 GLY A CA 1
ATOM 819 C C . GLY A 1 107 ? 2.803 -10.345 22.780 1.00 84.88 107 GLY A C 1
ATOM 820 O O . GLY A 1 107 ? 1.889 -10.836 22.122 1.00 84.88 107 GLY A O 1
ATOM 821 N N . TRP A 1 108 ? 2.933 -9.024 22.944 1.00 87.19 108 TRP A N 1
ATOM 822 C CA . TRP A 1 108 ? 1.997 -8.058 22.362 1.00 87.19 108 TRP A CA 1
ATOM 823 C C . TRP A 1 108 ? 2.098 -8.022 20.836 1.00 87.19 108 TRP A C 1
ATOM 825 O O . TRP A 1 108 ? 1.089 -7.995 20.131 1.00 87.19 108 TRP A O 1
ATOM 835 N N . THR A 1 109 ? 3.322 -8.100 20.313 1.00 87.00 109 THR A N 1
ATOM 836 C CA . THR A 1 109 ? 3.563 -8.146 18.868 1.00 87.00 109 THR A CA 1
ATOM 837 C C . THR A 1 109 ? 2.989 -9.421 18.251 1.00 87.00 109 THR A C 1
ATOM 839 O O . THR A 1 109 ? 2.276 -9.329 17.250 1.00 87.00 109 THR A O 1
ATOM 842 N N . LEU A 1 110 ? 3.208 -10.583 18.878 1.00 89.38 110 LEU A N 1
ATOM 843 C CA . LEU A 1 110 ? 2.655 -11.861 18.423 1.00 89.38 110 LEU A CA 1
ATOM 844 C C . LEU A 1 110 ? 1.122 -11.841 18.406 1.00 89.38 110 LEU A C 1
ATOM 846 O O . LEU A 1 110 ? 0.512 -12.190 17.396 1.00 89.38 110 LEU A O 1
ATOM 850 N N . PHE A 1 111 ? 0.506 -11.379 19.499 1.00 92.25 111 PHE A N 1
ATOM 851 C CA . PHE A 1 111 ? -0.947 -11.254 19.603 1.00 92.25 111 PHE A CA 1
ATOM 852 C C . PHE A 1 111 ? -1.513 -10.328 18.519 1.00 92.25 111 PHE A C 1
ATOM 854 O O . PHE A 1 111 ? -2.467 -10.690 17.834 1.00 92.25 111 PHE A O 1
ATOM 861 N N . SER A 1 112 ? -0.879 -9.172 1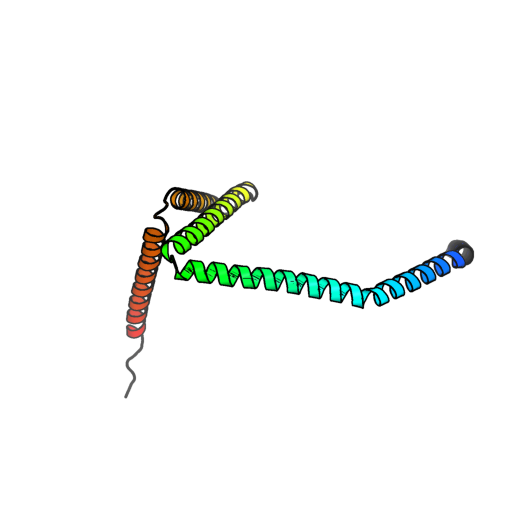8.289 1.00 91.25 112 SER A N 1
ATOM 862 C CA . SER A 1 112 ? -1.291 -8.247 17.227 1.00 91.25 112 SER A CA 1
ATOM 863 C C . SER A 1 112 ? -1.169 -8.865 15.827 1.00 91.25 112 SER A C 1
ATOM 865 O O . SER A 1 112 ? -2.039 -8.653 14.984 1.00 91.25 112 SER A O 1
ATOM 867 N N . GLY A 1 113 ? -0.119 -9.657 15.572 1.00 90.38 113 GLY A N 1
ATOM 868 C CA . GLY A 1 113 ? 0.082 -10.365 14.308 1.00 90.38 113 GLY A CA 1
ATOM 869 C C . GLY A 1 113 ? -0.999 -11.416 14.068 1.00 90.38 113 GLY A C 1
ATOM 870 O O . GLY A 1 113 ? -1.558 -11.479 12.974 1.00 90.38 113 GLY A O 1
ATOM 871 N N . LEU A 1 114 ? -1.359 -12.171 15.110 1.00 94.31 114 LEU A N 1
ATOM 872 C CA . LEU A 1 114 ? -2.445 -13.146 15.052 1.00 94.31 114 LEU A CA 1
ATOM 873 C C . LEU A 1 114 ? -3.800 -12.470 14.814 1.00 94.31 114 LEU A C 1
ATOM 875 O O . LEU A 1 114 ? -4.545 -12.899 13.938 1.00 94.31 114 LEU A O 1
ATOM 879 N N . LEU A 1 115 ? -4.095 -11.381 15.528 1.00 94.50 115 LEU A N 1
ATOM 880 C CA . LEU A 1 115 ? -5.322 -10.606 15.326 1.00 94.50 115 LEU A CA 1
ATOM 881 C C . LEU A 1 115 ? -5.411 -10.065 13.892 1.00 94.50 115 LEU A C 1
ATOM 883 O O . LEU A 1 115 ? -6.471 -10.125 13.271 1.00 94.50 115 LEU A O 1
ATOM 887 N N . THR A 1 116 ? -4.288 -9.588 13.348 1.00 93.38 116 THR A N 1
ATOM 888 C CA . THR A 1 116 ? -4.199 -9.105 11.961 1.00 93.38 116 THR A CA 1
ATOM 889 C C . THR A 1 116 ? -4.491 -10.228 10.960 1.00 93.38 116 THR A C 1
ATOM 891 O O . THR A 1 116 ? -5.267 -10.021 10.028 1.00 93.38 116 THR A O 1
ATOM 894 N N . LEU A 1 117 ? -3.940 -11.430 11.177 1.00 94.06 117 LEU A N 1
ATOM 895 C CA . LEU A 1 117 ? -4.228 -12.599 10.340 1.00 94.06 117 LEU A CA 1
ATOM 896 C C . LEU A 1 117 ? -5.699 -13.008 10.399 1.00 94.06 117 LEU A C 1
ATOM 898 O O . LEU A 1 117 ? -6.322 -13.211 9.361 1.00 94.06 117 LEU A O 1
ATOM 902 N N . VAL A 1 118 ? -6.257 -13.116 11.605 1.00 95.00 118 VAL A N 1
ATOM 903 C CA . VAL A 1 118 ? -7.660 -13.498 11.806 1.00 95.00 118 VAL A CA 1
ATOM 904 C C . VAL A 1 118 ? -8.582 -12.487 11.131 1.00 95.00 118 VAL A C 1
ATOM 906 O O . VAL A 1 118 ? -9.508 -12.876 10.428 1.00 95.00 118 VAL A O 1
ATOM 909 N N . THR A 1 119 ? -8.282 -11.195 11.266 1.00 93.00 119 THR A N 1
ATOM 910 C CA . THR A 1 119 ? -9.044 -10.123 10.616 1.00 93.00 119 THR A CA 1
ATOM 911 C C . THR A 1 119 ? -8.982 -10.249 9.093 1.00 93.00 119 THR A C 1
ATOM 913 O O . THR A 1 119 ? -10.022 -10.246 8.442 1.00 93.00 119 THR A O 1
ATOM 916 N N . GLY A 1 120 ? -7.789 -10.433 8.513 1.00 91.81 120 GLY A N 1
ATOM 917 C CA . GLY A 1 120 ? -7.635 -10.649 7.071 1.00 91.81 120 GLY A CA 1
ATOM 918 C C . GLY A 1 120 ? -8.380 -11.893 6.570 1.00 91.81 120 GLY A C 1
ATOM 919 O O . GLY A 1 120 ? -9.022 -11.848 5.524 1.00 91.81 120 GLY A O 1
ATOM 920 N N . ALA A 1 121 ? -8.362 -12.985 7.339 1.00 93.75 121 ALA A N 1
ATOM 921 C CA . ALA A 1 121 ? -9.063 -14.220 6.995 1.00 93.75 121 ALA A CA 1
ATOM 922 C C . ALA A 1 121 ? -10.591 -14.062 7.043 1.00 93.75 121 ALA A C 1
ATOM 924 O O . ALA A 1 121 ? -11.276 -14.518 6.130 1.00 93.75 121 ALA A O 1
ATOM 925 N N . ILE A 1 122 ? -11.122 -13.381 8.066 1.00 93.31 122 ILE A N 1
ATOM 926 C CA . ILE A 1 122 ? -12.557 -13.077 8.176 1.00 93.31 122 ILE A CA 1
ATOM 927 C C . ILE A 1 122 ? -13.005 -12.220 6.992 1.00 93.31 122 ILE A C 1
ATOM 929 O O . ILE A 1 122 ? -14.018 -12.518 6.368 1.00 93.31 122 ILE A O 1
ATOM 933 N N . ILE A 1 123 ? -12.229 -11.192 6.642 1.00 92.12 123 ILE A N 1
ATOM 934 C CA . ILE A 1 123 ? -12.555 -10.313 5.517 1.00 92.12 123 ILE A CA 1
ATOM 935 C C . ILE A 1 123 ? -12.593 -11.098 4.196 1.00 92.12 123 ILE A C 1
ATOM 937 O O . ILE A 1 123 ? -13.513 -10.898 3.414 1.00 92.12 123 ILE A O 1
ATOM 941 N N . LEU A 1 124 ? -11.655 -12.023 3.954 1.00 90.44 124 LEU A N 1
ATOM 942 C CA . LEU A 1 124 ? -11.678 -12.852 2.738 1.00 90.44 124 LEU A CA 1
ATOM 943 C C . LEU A 1 124 ? -12.829 -13.862 2.697 1.00 90.44 124 LEU A C 1
ATOM 945 O O . LEU A 1 124 ? -13.300 -14.200 1.613 1.00 90.44 124 LEU A O 1
ATOM 949 N N . ALA A 1 125 ? -13.259 -14.369 3.852 1.00 90.62 125 ALA A N 1
ATOM 950 C CA . ALA A 1 125 ? -14.360 -15.323 3.938 1.00 90.62 125 ALA A CA 1
ATOM 951 C C . ALA A 1 125 ? -15.738 -14.667 3.729 1.00 90.62 125 ALA A C 1
ATOM 953 O O . ALA A 1 125 ? -16.703 -15.368 3.425 1.00 90.62 125 ALA A O 1
ATOM 954 N N . SER A 1 126 ? -15.829 -13.341 3.871 1.00 87.38 126 SER A N 1
ATOM 955 C CA . SER A 1 126 ? -17.070 -12.567 3.810 1.00 87.38 126 SER A CA 1
ATOM 956 C C . SER A 1 126 ? -17.145 -11.705 2.539 1.00 87.38 126 SER A C 1
ATOM 958 O O . SER A 1 126 ? -16.500 -10.661 2.464 1.00 87.38 126 SER A O 1
ATOM 960 N N . PRO A 1 127 ? -17.975 -12.059 1.539 1.00 80.69 127 PRO A N 1
ATOM 961 C CA . PRO A 1 127 ? -18.178 -11.232 0.342 1.00 80.69 127 PRO A CA 1
ATOM 962 C C . PRO A 1 127 ? -18.802 -9.857 0.635 1.00 80.69 127 PRO A C 1
ATOM 964 O O . PRO A 1 127 ? -18.628 -8.908 -0.125 1.00 80.69 127 PRO A O 1
ATOM 967 N N . ASP A 1 128 ? -19.529 -9.745 1.744 1.00 87.94 128 ASP A N 1
ATOM 968 C CA . ASP A 1 128 ? -20.156 -8.536 2.277 1.00 87.94 128 ASP A CA 1
ATOM 969 C C . ASP A 1 128 ? -19.211 -7.706 3.166 1.00 87.94 128 ASP A C 1
ATOM 971 O O . ASP A 1 128 ? -19.630 -6.719 3.778 1.00 87.94 128 ASP A O 1
ATOM 975 N N . ALA A 1 129 ? -17.917 -8.052 3.198 1.00 88.19 129 ALA A N 1
ATOM 976 C CA . ALA A 1 129 ? -16.930 -7.378 4.029 1.00 88.19 129 ALA A CA 1
ATOM 977 C C . ALA A 1 129 ? -16.867 -5.851 3.900 1.00 88.19 129 ALA A C 1
ATOM 979 O O . ALA A 1 129 ? -16.777 -5.186 4.934 1.00 88.19 129 ALA A O 1
ATOM 980 N N . PRO A 1 130 ? -16.966 -5.249 2.699 1.00 86.94 130 PRO A N 1
ATOM 981 C CA . PRO A 1 130 ? -16.905 -3.798 2.581 1.00 86.94 130 PRO A CA 1
ATOM 982 C C . PRO A 1 130 ? -17.959 -3.077 3.420 1.00 86.94 130 PRO A C 1
ATOM 984 O O . PRO A 1 130 ? -17.673 -2.015 3.958 1.00 86.94 130 PRO A O 1
ATOM 987 N N . PHE A 1 131 ? -19.161 -3.638 3.582 1.00 89.44 131 PHE A N 1
ATOM 988 C CA . PHE A 1 131 ? -20.248 -2.953 4.284 1.00 89.44 131 PHE A CA 1
ATOM 989 C C . PHE A 1 131 ? -19.963 -2.799 5.779 1.00 89.44 131 PHE A C 1
ATOM 991 O O . PHE A 1 131 ? -20.065 -1.695 6.317 1.00 89.44 131 PHE A O 1
ATOM 998 N N . TRP A 1 132 ? -19.560 -3.880 6.451 1.00 88.69 132 TRP A N 1
ATOM 999 C CA . TRP A 1 132 ? -19.259 -3.817 7.880 1.00 88.69 132 TRP A CA 1
ATOM 1000 C C . TRP A 1 132 ? -17.882 -3.208 8.155 1.00 88.69 132 TRP A C 1
ATOM 1002 O O . TRP A 1 132 ? -17.744 -2.484 9.136 1.00 88.69 132 TRP A O 1
ATOM 1012 N N . VAL A 1 133 ? -16.882 -3.417 7.286 1.00 90.00 133 VAL A N 1
ATOM 1013 C CA . VAL A 1 133 ? -15.552 -2.796 7.432 1.00 90.00 133 VAL A CA 1
ATOM 1014 C C . VAL A 1 133 ? -15.655 -1.274 7.328 1.00 90.00 133 VAL A C 1
ATOM 1016 O O . VAL A 1 133 ? -15.119 -0.570 8.183 1.00 90.00 133 VAL A O 1
ATOM 1019 N N . LEU A 1 134 ? -16.379 -0.755 6.329 1.00 89.25 134 LEU A N 1
ATOM 1020 C CA . LEU A 1 134 ? -16.611 0.686 6.194 1.00 89.25 134 LEU A CA 1
ATOM 1021 C C . LEU A 1 134 ? -17.443 1.233 7.360 1.00 89.25 134 LEU A C 1
ATOM 1023 O O . LEU A 1 134 ? -17.125 2.298 7.882 1.00 89.25 134 LEU A O 1
ATOM 1027 N N . GLY A 1 135 ? -18.467 0.497 7.804 1.00 91.62 135 GLY A N 1
ATOM 1028 C CA . GLY A 1 135 ? -19.283 0.876 8.959 1.00 91.62 135 GLY A CA 1
ATOM 1029 C C . GLY A 1 135 ? -18.486 0.944 10.264 1.00 91.62 135 GLY A C 1
ATOM 1030 O O . GLY A 1 135 ? -18.624 1.908 11.013 1.00 91.62 135 GLY A O 1
ATOM 1031 N N . LEU A 1 136 ? -17.609 -0.031 10.521 1.00 91.94 136 LEU A N 1
ATOM 1032 C CA . LEU A 1 136 ? -16.707 -0.009 11.673 1.00 91.94 136 LEU A CA 1
ATOM 1033 C C . LEU A 1 136 ? -15.714 1.143 11.584 1.00 91.94 136 LEU A C 1
ATOM 1035 O O . LEU A 1 136 ? -15.511 1.832 12.578 1.00 91.94 136 LEU A O 1
ATOM 1039 N N . PHE A 1 137 ? -15.113 1.369 10.413 1.00 91.19 137 PHE A N 1
ATOM 1040 C CA . PHE A 1 137 ? -14.171 2.468 10.223 1.00 91.19 137 PHE A CA 1
ATOM 1041 C C . PHE A 1 137 ? -14.835 3.820 10.500 1.00 91.19 137 PHE A C 1
ATOM 1043 O O . PHE A 1 137 ? -14.309 4.612 11.277 1.00 91.19 137 PHE A O 1
ATOM 1050 N N . LEU A 1 138 ? -16.032 4.039 9.948 1.00 94.69 138 LEU A N 1
ATOM 1051 C CA . LEU A 1 138 ? -16.833 5.233 10.204 1.00 94.69 138 LEU A CA 1
ATOM 1052 C C . LEU A 1 138 ? -17.227 5.360 11.681 1.00 94.69 138 LEU A C 1
ATOM 1054 O O . LEU A 1 138 ? -17.110 6.434 12.260 1.00 94.69 138 LEU A O 1
ATOM 1058 N N . GLY A 1 139 ? -17.692 4.275 12.303 1.00 96.12 139 GLY A N 1
ATOM 1059 C CA . GLY A 1 139 ? -18.094 4.283 13.709 1.00 96.12 139 GLY A CA 1
ATOM 1060 C C . GLY A 1 139 ? -16.930 4.633 14.633 1.00 96.12 139 GLY A C 1
ATOM 1061 O O . GLY A 1 139 ? -17.071 5.473 15.518 1.00 96.12 139 GLY A O 1
ATOM 1062 N N . VAL A 1 140 ? -15.764 4.036 14.389 1.00 96.31 140 VAL A N 1
ATOM 1063 C CA . VAL A 1 140 ? -14.527 4.350 15.107 1.00 96.31 140 VAL A CA 1
ATOM 1064 C C . VAL A 1 140 ? -14.139 5.811 14.888 1.00 96.31 140 VAL A C 1
ATOM 1066 O O . VAL A 1 140 ? -13.887 6.513 15.862 1.00 96.31 140 VAL A O 1
ATOM 1069 N N . ASP A 1 141 ? -14.148 6.299 13.649 1.00 96.12 141 ASP A N 1
ATOM 1070 C CA . ASP A 1 141 ? -13.813 7.689 13.334 1.00 96.12 141 ASP A CA 1
ATOM 1071 C C . ASP A 1 141 ? -14.727 8.691 14.062 1.00 96.12 141 ASP A C 1
ATOM 1073 O O . ASP A 1 141 ? -14.242 9.595 14.741 1.00 96.12 141 ASP A O 1
ATOM 1077 N N . ILE A 1 142 ? -16.045 8.474 14.038 1.00 97.25 142 ILE A N 1
ATOM 1078 C CA . ILE A 1 142 ? -17.013 9.311 14.763 1.00 97.25 142 ILE A CA 1
ATOM 1079 C C . ILE A 1 142 ? -16.750 9.285 16.273 1.00 97.25 142 ILE A C 1
ATOM 1081 O O . ILE A 1 142 ? -16.830 10.326 16.928 1.00 97.25 142 ILE A O 1
ATOM 1085 N N . LEU A 1 143 ? -16.406 8.124 16.839 1.00 97.81 143 LEU A N 1
ATOM 1086 C CA . LEU A 1 143 ? -16.041 8.023 18.253 1.00 97.81 143 LEU A CA 1
ATOM 1087 C C . LEU A 1 143 ? -14.793 8.856 18.569 1.00 97.81 143 LEU A C 1
ATOM 1089 O O . LEU A 1 143 ? -14.800 9.617 19.537 1.00 97.81 143 LEU A O 1
ATOM 1093 N N . PHE A 1 144 ? -13.747 8.762 17.744 1.00 97.12 144 PHE A N 1
ATOM 1094 C CA . PHE A 1 144 ? -12.530 9.562 17.904 1.00 97.12 144 PHE A CA 1
ATOM 1095 C C . PHE A 1 144 ? -12.808 11.062 17.778 1.00 97.12 144 PHE A C 1
ATOM 1097 O O . PHE A 1 144 ? -12.337 11.845 18.605 1.00 97.12 144 PHE A O 1
ATOM 1104 N N . GLN A 1 145 ? -13.608 11.474 16.795 1.00 96.62 145 GLN A N 1
ATOM 1105 C CA . GLN A 1 145 ? -14.030 12.866 16.645 1.00 96.62 145 GLN A CA 1
ATOM 1106 C C . GLN A 1 145 ? -14.826 13.351 17.864 1.00 96.62 145 GLN A C 1
ATOM 1108 O O . GLN A 1 145 ? -14.557 14.434 18.381 1.00 96.62 145 GLN A O 1
ATOM 1113 N N . GLY A 1 146 ? -15.752 12.537 18.378 1.00 96.31 146 GLY A N 1
ATOM 1114 C CA . GLY A 1 146 ? -16.513 12.842 19.589 1.00 96.31 146 GLY A CA 1
ATOM 1115 C C . GLY A 1 146 ? -15.612 13.058 20.805 1.00 96.31 146 GLY A C 1
ATOM 1116 O O . GLY A 1 146 ? -15.741 14.068 21.496 1.00 96.31 146 GLY A O 1
ATOM 1117 N N . VAL A 1 147 ? -14.647 12.160 21.031 1.00 97.44 147 VAL A N 1
ATOM 1118 C CA . VAL A 1 147 ? -13.650 12.310 22.103 1.00 97.44 147 VAL A CA 1
ATOM 1119 C C . VAL A 1 147 ? -12.831 13.587 21.914 1.00 97.44 147 VAL A C 1
ATOM 1121 O O . VAL A 1 147 ? -12.676 14.347 22.867 1.00 97.44 147 VAL A O 1
ATOM 1124 N N . ASN A 1 148 ? -12.378 13.882 20.692 1.00 96.25 148 ASN A N 1
ATOM 1125 C CA . ASN A 1 148 ? -11.641 15.111 20.400 1.00 96.25 148 ASN A CA 1
ATOM 1126 C C . ASN A 1 148 ? -12.459 16.362 20.744 1.00 96.25 148 ASN A C 1
ATOM 1128 O O . ASN A 1 148 ? -11.935 17.265 21.395 1.00 96.25 148 ASN A O 1
ATOM 1132 N N . TYR A 1 149 ? -13.746 16.416 20.385 1.00 95.25 149 TYR A N 1
ATOM 1133 C CA . TYR A 1 149 ? -14.612 17.543 20.746 1.00 95.25 149 TYR A CA 1
ATOM 1134 C C . TYR A 1 149 ? -14.816 17.677 22.258 1.00 95.25 149 TYR A C 1
ATOM 1136 O O . TYR A 1 149 ? -14.809 18.796 22.772 1.00 95.25 149 TYR A O 1
ATOM 1144 N N . LEU A 1 150 ? -14.941 16.564 22.986 1.00 95.75 150 LEU A N 1
ATOM 1145 C CA . LEU A 1 150 ? -15.014 16.583 24.450 1.00 95.75 150 LEU A CA 1
ATOM 1146 C C . LEU A 1 150 ? -13.722 17.130 25.069 1.00 95.75 150 LEU A C 1
ATOM 1148 O O . LEU A 1 150 ? -13.775 17.959 25.980 1.00 95.75 150 LEU A O 1
ATOM 1152 N N . THR A 1 151 ? -12.559 16.725 24.557 1.00 94.19 151 THR A N 1
ATOM 1153 C CA . THR A 1 151 ? -11.264 17.258 24.997 1.00 94.19 151 THR A CA 1
ATOM 1154 C C . THR A 1 151 ? -11.118 18.742 24.655 1.00 94.19 151 THR A C 1
ATOM 1156 O O . THR A 1 151 ? -10.674 19.511 25.505 1.00 94.19 151 THR A O 1
ATOM 1159 N N . PHE A 1 152 ? -11.545 19.178 23.466 1.00 92.62 152 PHE A N 1
ATOM 1160 C CA . PHE A 1 152 ? -11.569 20.596 23.089 1.00 92.62 152 PHE A CA 1
ATOM 1161 C C . PHE A 1 152 ? -12.464 21.418 24.020 1.00 92.62 152 PHE A C 1
ATOM 1163 O O . PHE A 1 152 ? -12.046 22.470 24.503 1.00 92.62 152 PHE A O 1
ATOM 1170 N N . ALA A 1 153 ? -13.662 20.925 24.338 1.00 91.62 153 ALA A N 1
ATOM 1171 C CA . ALA A 1 153 ? -14.557 21.577 25.289 1.00 91.62 153 ALA A CA 1
ATOM 1172 C C . ALA A 1 153 ? -13.922 21.681 26.689 1.00 91.62 153 ALA A C 1
ATOM 1174 O O . ALA A 1 153 ? -13.994 22.731 27.333 1.00 91.62 153 ALA A O 1
ATOM 1175 N N . ALA A 1 154 ? -13.243 20.623 27.143 1.00 92.06 154 ALA A N 1
ATOM 1176 C CA . ALA A 1 154 ? -12.508 20.633 28.405 1.00 92.06 154 ALA A CA 1
ATOM 1177 C C . ALA A 1 154 ? -11.318 21.613 28.394 1.00 92.06 154 ALA A C 1
ATOM 1179 O O . ALA A 1 154 ? -11.039 22.234 29.419 1.00 92.06 154 ALA A O 1
ATOM 1180 N N . ALA A 1 155 ? -10.646 21.786 27.252 1.00 89.69 155 ALA A N 1
ATOM 1181 C CA . ALA A 1 155 ? -9.534 22.719 27.087 1.00 89.69 155 ALA A CA 1
ATOM 1182 C C . ALA A 1 155 ? -9.991 24.188 27.096 1.00 89.69 155 ALA A C 1
ATOM 1184 O O . ALA A 1 155 ? -9.342 25.020 27.724 1.00 89.69 155 ALA A O 1
ATOM 1185 N N . ILE A 1 156 ? -11.139 24.511 26.485 1.00 89.50 156 ILE A N 1
ATOM 1186 C CA . ILE A 1 156 ? -11.706 25.876 26.502 1.00 89.50 156 ILE A CA 1
ATOM 1187 C C . ILE A 1 156 ? -11.986 26.338 27.935 1.00 89.50 156 ILE A C 1
ATOM 1189 O O . ILE A 1 156 ? -11.730 27.489 28.276 1.00 89.50 156 ILE A O 1
ATOM 1193 N N . LYS A 1 157 ? -12.440 25.431 28.808 1.00 80.38 157 LYS A N 1
ATOM 1194 C CA . LYS A 1 157 ? -12.682 25.735 30.226 1.00 80.38 157 LYS A CA 1
ATOM 1195 C C . LYS A 1 157 ? -11.419 26.184 30.980 1.00 80.38 157 LYS A C 1
ATOM 1197 O O . LYS A 1 157 ? -11.537 26.803 32.033 1.00 80.38 157 LYS A O 1
ATOM 1202 N N . GLN A 1 158 ? -10.227 25.868 30.475 1.00 80.94 158 GLN A N 1
ATOM 1203 C CA . GLN A 1 158 ? -8.955 26.241 31.099 1.00 80.94 158 GLN A CA 1
ATOM 1204 C C . GLN A 1 158 ? -8.450 27.620 30.652 1.00 80.94 158 GLN A C 1
ATOM 1206 O O . GLN A 1 158 ? -7.477 28.113 31.220 1.00 80.94 158 GLN A O 1
ATOM 1211 N N . ILE A 1 159 ? -9.095 28.255 29.666 1.00 79.06 159 ILE A N 1
ATOM 1212 C CA . ILE A 1 159 ? -8.719 29.587 29.186 1.00 79.06 159 ILE A CA 1
ATOM 1213 C C . ILE A 1 159 ? -9.352 30.637 30.119 1.00 79.06 159 ILE A C 1
ATOM 1215 O O . ILE A 1 159 ? -10.580 30.668 30.239 1.00 79.06 159 ILE A O 1
ATOM 1219 N N . PRO A 1 160 ? -8.559 31.497 30.792 1.00 76.31 160 PRO A N 1
ATOM 1220 C CA . PRO A 1 160 ? -9.098 32.582 31.608 1.00 76.31 160 PRO A CA 1
ATOM 1221 C C . PRO A 1 160 ? -9.983 33.510 30.759 1.00 76.31 160 PRO A C 1
ATOM 1223 O O . PRO A 1 160 ? -9.609 33.810 29.621 1.00 76.31 160 PRO A O 1
ATOM 1226 N N . PRO A 1 161 ? -11.135 33.984 31.273 1.00 75.75 161 PRO A N 1
ATOM 1227 C CA . PRO A 1 161 ? -11.975 34.925 30.540 1.00 75.75 161 PRO A CA 1
ATOM 1228 C C . PRO A 1 161 ? -11.163 36.177 30.191 1.00 75.75 161 PRO A C 1
ATOM 1230 O O . PRO A 1 161 ? -10.460 36.721 31.044 1.00 75.75 161 PRO A O 1
ATOM 1233 N N . ALA A 1 162 ? -11.235 36.610 28.930 1.00 75.06 162 ALA A N 1
ATOM 1234 C CA . ALA A 1 162 ? -10.534 37.803 28.475 1.00 75.06 162 ALA A CA 1
ATOM 1235 C C . ALA A 1 162 ? -11.006 39.015 29.292 1.00 75.06 162 ALA A C 1
ATOM 1237 O O . ALA A 1 162 ? -12.201 39.312 29.334 1.00 75.06 162 ALA A O 1
ATOM 1238 N N . SER A 1 163 ? -10.069 39.687 29.963 1.00 69.06 163 SER A N 1
ATOM 1239 C CA . SER A 1 163 ? -10.324 40.927 30.691 1.00 69.06 163 SER A CA 1
ATOM 1240 C C . SER A 1 163 ? -10.607 42.048 29.688 1.00 69.06 163 SER A C 1
ATOM 1242 O O . SER A 1 163 ? -9.674 42.546 29.052 1.00 69.06 163 SER A O 1
ATOM 1244 N N . HIS A 1 164 ? -11.882 42.401 29.533 1.00 55.78 164 HIS A N 1
ATOM 1245 C CA . HIS A 1 164 ? -12.306 43.693 28.995 1.00 55.78 164 HIS A CA 1
ATOM 1246 C C . HIS A 1 164 ? -12.479 44.698 30.131 1.00 55.78 164 HIS A C 1
ATOM 1248 O O . HIS A 1 164 ? -12.967 44.280 31.207 1.00 55.78 164 HIS A O 1
#